Protein AF-A0A968K813-F1 (afdb_monomer_lite)

pLDDT: mean 94.53, std 4.38, range [69.81, 97.75]

Foldseek 3Di:
DWDWDADVPHTDDIDDDDDPQADWDDWDQDPVRWIWTAHPVVGDIDTDDDDD

Sequence (52 aa):
ISRIVVDGEEFVKEERILEGIGRIRDIEEAPDGYIYFSNESNGTINRILPVE

Structure (mmCIF, N/CA/C/O backbone):
data_AF-A0A968K813-F1
#
_entry.id   AF-A0A968K813-F1
#
loop_
_atom_site.group_PDB
_atom_site.id
_atom_site.type_symbol
_atom_site.label_atom_id
_atom_site.label_alt_id
_atom_site.label_comp_id
_atom_site.label_asym_id
_atom_site.label_entity_id
_atom_site.label_seq_id
_atom_site.pdbx_PDB_ins_code
_atom_site.Cartn_x
_atom_site.Cartn_y
_atom_site.Cartn_z
_atom_site.occupancy
_atom_site.B_iso_or_equiv
_atom_site.auth_seq_id
_atom_site.auth_comp_id
_atom_site.auth_asym_id
_atom_site.auth_atom_id
_atom_site.pdbx_PDB_model_num
ATOM 1 N N . ILE A 1 1 ? 0.750 -4.685 2.097 1.00 90.31 1 ILE A N 1
ATOM 2 C CA . ILE A 1 1 ? -0.235 -3.605 2.337 1.00 90.31 1 ILE A CA 1
ATOM 3 C C . ILE A 1 1 ? -1.508 -4.266 2.830 1.00 90.31 1 ILE A C 1
ATOM 5 O O . ILE A 1 1 ? -2.025 -5.140 2.136 1.00 90.31 1 ILE A O 1
ATOM 9 N N . SER A 1 2 ? -1.967 -3.874 4.015 1.00 93.25 2 SER A N 1
ATOM 10 C CA . SER A 1 2 ? -3.184 -4.399 4.638 1.00 93.25 2 SER A CA 1
ATOM 11 C C . SER A 1 2 ? -4.161 -3.256 4.895 1.00 93.25 2 SER A C 1
ATOM 13 O O . SER A 1 2 ? -3.740 -2.159 5.259 1.00 93.25 2 SER A O 1
ATOM 15 N N . ARG A 1 3 ? -5.457 -3.519 4.727 1.00 91.50 3 ARG A N 1
ATOM 16 C CA . ARG A 1 3 ? -6.533 -2.656 5.216 1.00 91.50 3 ARG A CA 1
ATOM 17 C C . ARG A 1 3 ? -6.907 -3.126 6.614 1.00 91.50 3 ARG A C 1
ATOM 19 O O . ARG A 1 3 ? -7.318 -4.272 6.788 1.00 91.50 3 ARG A O 1
ATOM 26 N N . ILE A 1 4 ? -6.764 -2.237 7.588 1.00 94.88 4 ILE A N 1
ATOM 27 C CA . ILE A 1 4 ? -7.151 -2.480 8.976 1.00 94.88 4 ILE A CA 1
ATOM 28 C C . ILE A 1 4 ? -8.429 -1.699 9.257 1.00 94.88 4 ILE A C 1
ATOM 30 O O . ILE A 1 4 ? -8.509 -0.512 8.948 1.00 94.88 4 ILE A O 1
ATOM 34 N N . VAL A 1 5 ? -9.428 -2.371 9.822 1.00 96.06 5 VAL A N 1
ATOM 35 C CA . VAL A 1 5 ? -10.653 -1.749 10.328 1.00 96.06 5 VAL A CA 1
ATOM 36 C C . VAL A 1 5 ? -10.549 -1.700 11.845 1.00 96.06 5 VAL A C 1
ATOM 38 O O . VAL A 1 5 ? -10.298 -2.729 12.478 1.00 96.06 5 VAL A O 1
ATOM 41 N N . VAL A 1 6 ? -10.737 -0.508 12.404 1.00 97.38 6 VAL A N 1
ATOM 42 C CA . VAL A 1 6 ? -10.749 -0.247 13.846 1.00 97.38 6 VAL A CA 1
ATOM 43 C C . VAL A 1 6 ? -12.077 0.390 14.248 1.00 97.38 6 VAL A C 1
ATOM 45 O O . VAL A 1 6 ? -12.651 1.148 13.464 1.00 97.38 6 VAL A O 1
ATOM 48 N N . ASP A 1 7 ? -12.551 0.080 15.452 1.00 96.25 7 ASP A N 1
ATOM 49 C CA . ASP A 1 7 ? -13.681 0.743 16.106 1.00 96.25 7 ASP A CA 1
ATOM 50 C C . ASP A 1 7 ? -13.163 1.434 17.372 1.00 96.25 7 ASP A C 1
ATOM 52 O O . ASP A 1 7 ? -12.812 0.792 18.363 1.00 96.25 7 ASP A O 1
ATOM 56 N N . GLY A 1 8 ? -12.993 2.755 17.294 1.00 95.94 8 GLY A N 1
ATOM 57 C CA . GLY A 1 8 ? -12.242 3.508 18.296 1.00 95.94 8 GLY A CA 1
ATOM 58 C C . GLY A 1 8 ? -10.794 3.018 18.397 1.00 95.94 8 GLY A C 1
ATOM 59 O O . GLY A 1 8 ? -10.002 3.215 17.477 1.00 95.94 8 GLY A O 1
ATOM 60 N N . GLU A 1 9 ? -10.458 2.388 19.524 1.00 95.75 9 GLU A N 1
ATOM 61 C CA . GLU A 1 9 ? -9.135 1.805 19.795 1.00 95.75 9 GLU A CA 1
ATOM 62 C C . GLU A 1 9 ? -9.105 0.277 19.609 1.00 95.75 9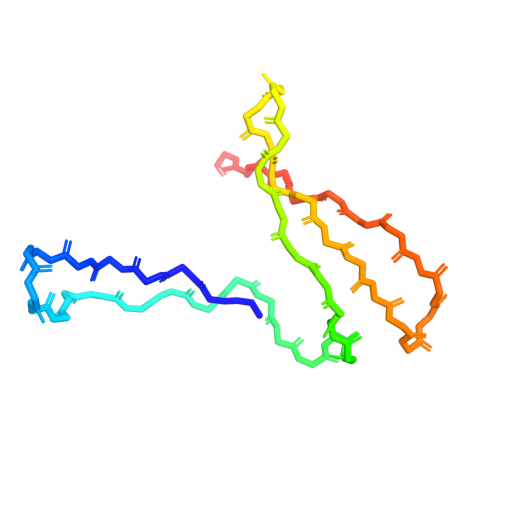 GLU A C 1
ATOM 64 O O . GLU A 1 9 ? -8.047 -0.344 19.727 1.00 95.75 9 GLU A O 1
ATOM 69 N N . GLU A 1 10 ? -10.246 -0.346 19.307 1.00 96.75 10 GLU A N 1
ATOM 70 C CA . GLU A 1 10 ? -10.348 -1.794 19.149 1.00 96.75 10 GLU A CA 1
ATOM 71 C C . GLU A 1 10 ? -10.103 -2.227 17.700 1.00 96.75 10 GLU A C 1
ATOM 73 O O . GLU A 1 10 ? -10.616 -1.649 16.739 1.00 96.75 10 GLU A O 1
ATOM 78 N N . PHE A 1 11 ? -9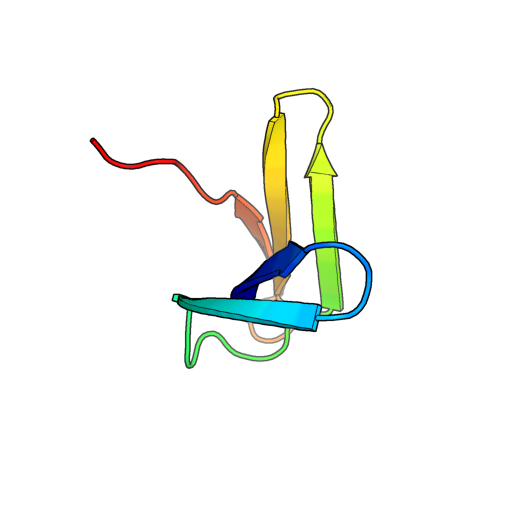.322 -3.295 17.531 1.00 96.88 11 PHE A N 1
ATOM 79 C CA . PHE A 1 11 ? -9.128 -3.944 16.238 1.00 96.88 11 PHE A CA 1
ATOM 80 C C . PHE A 1 11 ? -10.359 -4.775 15.859 1.00 96.88 11 PHE A C 1
ATOM 82 O O . PHE A 1 11 ? -10.779 -5.644 16.621 1.00 96.88 11 PHE A O 1
ATOM 89 N N . VAL A 1 12 ? -10.880 -4.571 14.645 1.00 97.62 12 VAL A N 1
ATOM 90 C CA . VAL A 1 12 ? -12.071 -5.276 14.141 1.00 97.62 12 VAL A CA 1
ATOM 91 C C .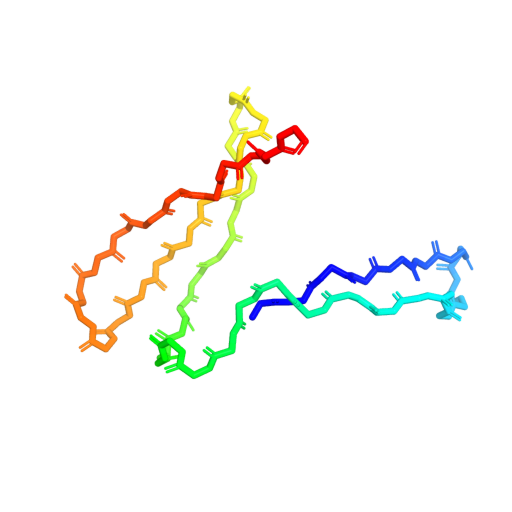 VAL A 1 12 ? -11.708 -6.315 13.082 1.00 97.62 12 VAL A C 1
ATOM 93 O O . VAL A 1 12 ? -12.118 -7.472 13.173 1.00 97.62 12 VAL A O 1
ATOM 96 N N . LYS A 1 13 ? -10.965 -5.916 12.041 1.00 97.25 13 LYS A N 1
ATOM 97 C CA . LYS A 1 13 ? -10.638 -6.781 10.894 1.00 97.25 13 LYS A CA 1
ATOM 98 C C . LYS A 1 13 ? -9.327 -6.359 10.236 1.00 97.25 13 LYS A C 1
ATOM 100 O O . LYS A 1 13 ? -9.056 -5.171 10.083 1.00 97.25 13 LYS A O 1
ATOM 105 N N . GLU A 1 14 ? -8.575 -7.342 9.748 1.00 96.38 14 GLU A N 1
ATOM 106 C CA . GLU A 1 14 ? -7.498 -7.153 8.775 1.00 96.38 14 GLU A CA 1
ATOM 107 C C . GLU A 1 14 ? -7.887 -7.799 7.442 1.00 96.38 14 GLU A C 1
ATOM 109 O O . GLU A 1 14 ? -8.409 -8.913 7.393 1.00 96.38 14 GLU A O 1
ATOM 114 N N . GLU A 1 15 ? -7.586 -7.107 6.351 1.00 93.69 15 GLU A N 1
ATOM 115 C CA . GLU A 1 15 ? -7.612 -7.654 5.004 1.00 93.69 15 GLU A CA 1
ATOM 116 C C . GLU A 1 15 ? -6.271 -7.399 4.322 1.00 93.69 15 GLU A C 1
ATOM 118 O O . GLU A 1 15 ? -5.837 -6.253 4.175 1.00 93.69 15 GLU A O 1
ATOM 123 N N . ARG A 1 16 ? -5.596 -8.471 3.906 1.00 93.38 16 ARG A N 1
ATOM 124 C CA . ARG A 1 16 ? -4.303 -8.380 3.227 1.00 93.38 16 ARG A CA 1
ATOM 125 C C . ARG A 1 16 ? -4.526 -8.178 1.735 1.00 93.38 16 ARG A C 1
ATOM 127 O O . ARG A 1 16 ? -4.994 -9.081 1.055 1.00 93.38 16 ARG A O 1
ATOM 134 N N . ILE A 1 17 ? -4.190 -6.989 1.242 1.00 91.69 17 ILE A N 1
ATOM 135 C CA . ILE A 1 17 ? -4.423 -6.601 -0.157 1.00 91.69 17 ILE A CA 1
ATOM 136 C C . ILE A 1 17 ? -3.224 -6.986 -1.027 1.00 91.69 17 ILE A C 1
ATOM 138 O O . ILE A 1 17 ? -3.386 -7.516 -2.120 1.00 91.69 17 ILE A O 1
ATOM 142 N N . LEU A 1 18 ? -2.005 -6.711 -0.552 1.00 92.38 18 LEU A N 1
ATOM 143 C CA . LEU A 1 18 ? -0.771 -6.999 -1.288 1.00 92.38 18 LEU A CA 1
ATOM 144 C C . LEU A 1 18 ? 0.280 -7.602 -0.361 1.00 92.38 18 LEU A C 1
ATOM 146 O O . LEU A 1 18 ? 0.639 -6.993 0.652 1.00 92.38 18 LEU A O 1
ATOM 150 N N . GLU A 1 19 ? 0.835 -8.741 -0.758 1.00 93.56 19 GLU A N 1
ATOM 151 C CA . GLU A 1 19 ? 1.911 -9.448 -0.062 1.00 93.56 19 GLU A CA 1
ATOM 152 C C . GLU A 1 19 ? 3.071 -9.729 -1.029 1.00 93.56 19 GLU A C 1
ATOM 154 O O . GLU A 1 19 ? 2.877 -9.834 -2.237 1.00 93.56 19 GLU A O 1
ATOM 159 N N . GLY A 1 20 ? 4.302 -9.807 -0.512 1.00 94.38 20 GLY A N 1
ATOM 160 C CA . GLY A 1 20 ? 5.475 -10.204 -1.307 1.00 94.38 20 GLY A CA 1
ATOM 161 C C . GLY A 1 20 ? 5.958 -9.200 -2.365 1.00 94.38 20 GLY A C 1
ATOM 162 O O . GLY A 1 20 ? 6.837 -9.531 -3.151 1.00 94.38 20 GLY A O 1
ATOM 163 N N . ILE A 1 21 ? 5.438 -7.970 -2.384 1.00 92.81 21 ILE A N 1
ATOM 164 C CA . ILE A 1 21 ? 5.755 -6.971 -3.423 1.00 92.81 21 ILE A CA 1
ATOM 165 C C . ILE A 1 21 ? 7.072 -6.206 -3.204 1.00 92.81 21 ILE A C 1
ATOM 167 O O . ILE A 1 21 ? 7.410 -5.334 -3.998 1.00 92.81 21 ILE A O 1
ATOM 171 N N . GLY A 1 22 ? 7.828 -6.512 -2.150 1.00 94.69 22 GLY A N 1
ATOM 172 C CA . GLY A 1 22 ? 9.063 -5.806 -1.800 1.00 94.69 22 GLY A CA 1
ATOM 173 C 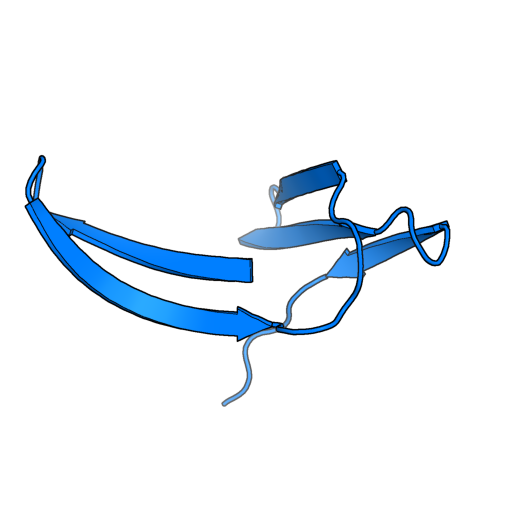C . GLY A 1 22 ? 8.858 -4.694 -0.770 1.00 94.69 22 GLY A C 1
ATOM 174 O O . GLY A 1 22 ? 7.910 -4.717 0.018 1.00 94.69 22 GLY A O 1
ATOM 175 N N . ARG A 1 23 ? 9.794 -3.741 -0.731 1.00 95.94 23 ARG A N 1
ATOM 176 C CA . ARG A 1 23 ? 9.862 -2.692 0.294 1.00 95.94 23 ARG A CA 1
ATOM 177 C C . ARG A 1 23 ? 9.070 -1.459 -0.123 1.00 95.94 23 ARG A C 1
ATOM 179 O O . ARG A 1 23 ? 9.478 -0.712 -1.014 1.00 95.94 23 ARG A O 1
ATOM 186 N N . ILE A 1 24 ? 7.970 -1.229 0.584 1.00 95.81 24 ILE A N 1
ATOM 187 C CA . ILE A 1 24 ? 7.172 -0.010 0.457 1.00 95.81 24 ILE A CA 1
ATOM 188 C C . ILE A 1 24 ? 7.811 1.103 1.284 1.00 95.81 24 ILE A C 1
ATOM 190 O O . ILE A 1 24 ? 8.237 0.865 2.416 1.00 95.81 24 ILE A O 1
ATOM 194 N N . ARG A 1 25 ? 7.926 2.299 0.702 1.00 96.31 25 ARG A N 1
ATOM 195 C CA . ARG A 1 25 ? 8.501 3.475 1.375 1.00 96.31 25 ARG A CA 1
ATOM 196 C C . ARG A 1 25 ? 7.455 4.435 1.882 1.00 96.31 25 ARG A C 1
ATOM 198 O O . ARG A 1 25 ? 7.651 5.002 2.949 1.00 96.31 25 ARG A O 1
ATOM 205 N N . ASP A 1 26 ? 6.392 4.592 1.114 1.00 96.38 26 ASP A N 1
ATOM 206 C CA . ASP A 1 26 ? 5.325 5.517 1.434 1.00 96.38 26 ASP A CA 1
ATOM 207 C C . ASP A 1 26 ? 3.999 5.027 0.860 1.00 96.38 26 ASP A C 1
ATOM 209 O O . ASP A 1 26 ? 3.990 4.284 -0.132 1.00 96.38 26 ASP A O 1
ATOM 213 N N . ILE A 1 27 ? 2.907 5.437 1.495 1.00 95.69 27 ILE A N 1
ATOM 214 C CA . ILE A 1 27 ? 1.535 5.135 1.099 1.00 95.69 27 ILE A CA 1
ATOM 215 C C . ILE A 1 27 ? 0.637 6.325 1.438 1.00 95.69 27 ILE A C 1
ATOM 217 O O . ILE A 1 27 ? 0.631 6.796 2.571 1.00 95.69 27 ILE A O 1
ATOM 221 N N . GLU A 1 28 ? -0.140 6.790 0.464 1.00 96.12 28 GLU A N 1
ATOM 222 C CA . GLU A 1 28 ? -1.008 7.958 0.618 1.00 96.12 28 GLU A CA 1
ATOM 223 C C . GLU A 1 28 ? -2.309 7.773 -0.171 1.00 96.12 28 GLU A C 1
ATOM 225 O O . GLU A 1 28 ? -2.320 7.167 -1.246 1.00 96.12 28 GLU A O 1
ATOM 230 N N . GLU A 1 29 ? -3.412 8.289 0.367 1.00 95.31 29 GLU A N 1
ATOM 231 C CA . GLU A 1 29 ? -4.650 8.481 -0.387 1.00 95.31 29 GLU A CA 1
ATOM 232 C C . GLU A 1 29 ? -4.589 9.838 -1.090 1.00 95.31 29 GLU A C 1
ATOM 234 O O . GLU A 1 29 ? -4.523 10.883 -0.444 1.00 95.31 29 GLU A O 1
ATOM 239 N N . ALA A 1 30 ? -4.588 9.832 -2.421 1.00 96.31 30 ALA A N 1
ATOM 240 C CA . ALA A 1 30 ? -4.546 11.066 -3.192 1.00 96.31 30 ALA A CA 1
ATOM 241 C C . ALA A 1 30 ? -5.937 11.737 -3.247 1.00 96.31 30 ALA A C 1
ATOM 243 O O . ALA A 1 30 ? -6.951 11.098 -2.965 1.00 96.31 30 ALA A O 1
ATOM 244 N N . PRO A 1 31 ? -6.037 13.011 -3.682 1.00 97.75 31 PRO A N 1
ATOM 245 C CA . PRO A 1 31 ? -7.319 13.722 -3.779 1.00 97.75 31 PRO A CA 1
ATOM 246 C C . PRO A 1 31 ? -8.359 13.082 -4.715 1.00 97.75 31 PRO A C 1
ATOM 248 O O . PRO A 1 31 ? -9.524 13.468 -4.689 1.00 97.75 31 PRO A O 1
ATOM 251 N N . ASP A 1 32 ? -7.942 12.141 -5.565 1.00 96.44 32 ASP A N 1
ATOM 252 C CA . ASP A 1 32 ? -8.820 11.350 -6.432 1.00 96.44 32 ASP A CA 1
ATOM 253 C C . ASP A 1 32 ? -9.466 10.146 -5.711 1.00 96.44 32 ASP A C 1
ATOM 255 O O . ASP A 1 32 ? -10.272 9.438 -6.316 1.00 96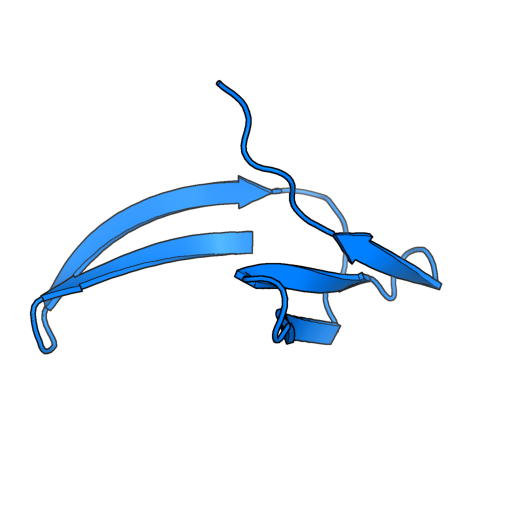.44 32 ASP A O 1
ATOM 259 N N . GLY A 1 33 ? -9.141 9.926 -4.431 1.00 94.50 33 GLY A N 1
ATOM 260 C CA . GLY A 1 33 ? -9.665 8.845 -3.595 1.00 94.50 33 GLY A CA 1
ATOM 261 C C . GLY A 1 33 ? -8.977 7.494 -3.804 1.00 94.50 33 GLY A C 1
ATOM 262 O O . GLY A 1 33 ? -9.421 6.487 -3.250 1.00 94.50 33 GLY A O 1
ATOM 263 N N . TYR A 1 34 ? -7.910 7.428 -4.608 1.00 95.25 34 TYR A N 1
ATOM 264 C CA . TYR A 1 34 ? -7.135 6.201 -4.775 1.00 95.25 34 TYR A CA 1
ATOM 265 C C . TYR A 1 34 ? -5.928 6.161 -3.845 1.00 95.25 34 TYR A C 1
ATOM 267 O O . TYR A 1 34 ? -5.316 7.176 -3.514 1.00 95.25 34 TYR A O 1
ATOM 275 N N . ILE A 1 35 ? -5.537 4.940 -3.486 1.00 94.94 35 ILE A N 1
ATOM 276 C CA . ILE A 1 35 ? -4.333 4.688 -2.700 1.00 94.94 35 ILE A CA 1
ATOM 277 C C . ILE A 1 35 ? -3.140 4.539 -3.639 1.00 94.94 35 ILE A C 1
ATOM 279 O O . ILE A 1 35 ? -3.121 3.655 -4.505 1.00 94.94 35 ILE A O 1
ATOM 283 N N . TYR A 1 36 ? -2.128 5.370 -3.426 1.00 96.56 36 TYR A N 1
ATOM 284 C CA . TYR A 1 36 ? -0.844 5.314 -4.105 1.00 96.56 36 TYR A CA 1
ATOM 285 C C . TYR A 1 36 ? 0.235 4.848 -3.138 1.00 96.56 36 TYR A C 1
ATOM 287 O O . TYR A 1 36 ? 0.186 5.134 -1.944 1.00 96.56 36 TYR A O 1
ATOM 295 N N . PHE A 1 37 ? 1.227 4.125 -3.649 1.00 96.81 37 PHE A N 1
ATOM 296 C CA . PHE A 1 37 ? 2.376 3.718 -2.849 1.00 96.81 37 PHE A CA 1
ATOM 297 C C . PHE A 1 37 ? 3.666 3.705 -3.662 1.00 96.81 37 PHE A C 1
ATOM 299 O O . PHE A 1 37 ? 3.676 3.363 -4.850 1.00 96.81 37 PHE A O 1
ATOM 306 N N . SER A 1 38 ? 4.773 4.033 -2.998 1.00 97.50 38 SER A N 1
ATOM 307 C CA . SER A 1 38 ? 6.114 3.944 -3.575 1.00 97.50 38 SER A CA 1
ATOM 308 C C . SER A 1 38 ? 6.779 2.618 -3.203 1.00 97.50 38 SER A C 1
ATOM 310 O O . SER A 1 38 ? 6.847 2.232 -2.033 1.00 97.50 38 SER A O 1
ATOM 312 N N . ASN A 1 39 ? 7.273 1.902 -4.211 1.00 97.12 39 ASN A N 1
ATOM 313 C CA . ASN A 1 39 ? 7.987 0.641 -4.061 1.00 97.12 39 ASN A CA 1
ATOM 314 C C . ASN A 1 39 ? 9.455 0.847 -4.430 1.00 97.12 39 ASN A C 1
ATOM 316 O O . ASN A 1 39 ? 9.803 1.087 -5.583 1.00 97.12 39 ASN A O 1
ATOM 320 N N . GLU A 1 40 ? 10.330 0.754 -3.437 1.00 97.00 40 GLU A N 1
ATOM 321 C CA . GLU A 1 40 ? 11.760 0.938 -3.657 1.00 97.00 40 GLU A CA 1
ATOM 322 C C . GLU A 1 40 ? 12.386 -0.243 -4.389 1.00 97.00 40 GLU A C 1
ATOM 324 O O . GLU A 1 40 ? 13.282 -0.043 -5.203 1.00 97.00 40 GLU A O 1
ATOM 329 N N . SER A 1 41 ? 11.927 -1.468 -4.117 1.00 96.38 41 SER A N 1
ATOM 330 C CA . SER A 1 41 ? 12.537 -2.681 -4.670 1.00 96.38 41 SER A CA 1
ATOM 331 C C . SER A 1 41 ? 12.548 -2.685 -6.198 1.00 96.38 41 SER A C 1
ATOM 333 O O . SER A 1 41 ? 13.426 -3.300 -6.794 1.00 96.38 41 SER A O 1
ATOM 335 N N . ASN A 1 42 ? 11.599 -1.987 -6.824 1.00 94.94 42 ASN A N 1
ATOM 336 C CA . ASN A 1 42 ? 11.526 -1.821 -8.273 1.00 94.94 42 ASN A CA 1
ATOM 337 C C . ASN A 1 42 ? 11.522 -0.349 -8.741 1.00 94.94 42 ASN A C 1
ATOM 339 O O . ASN A 1 42 ? 11.450 -0.110 -9.942 1.00 94.94 42 ASN A O 1
ATOM 343 N N . GLY A 1 43 ? 11.610 0.628 -7.831 1.00 96.81 43 GLY A N 1
ATOM 344 C CA . GLY A 1 43 ? 11.676 2.056 -8.158 1.00 96.81 43 GLY A CA 1
ATOM 345 C C . GLY A 1 43 ? 10.401 2.632 -8.783 1.00 96.81 43 GLY A C 1
ATOM 346 O O . GLY A 1 43 ? 10.490 3.502 -9.646 1.00 96.81 43 GLY A O 1
ATOM 347 N N . THR A 1 44 ? 9.221 2.147 -8.387 1.00 97.50 44 THR A N 1
ATOM 348 C CA . THR A 1 44 ? 7.936 2.544 -8.995 1.00 97.50 44 THR A CA 1
ATOM 349 C C . THR A 1 44 ? 6.997 3.243 -8.017 1.00 97.50 44 THR A C 1
ATOM 351 O O . THR A 1 44 ? 7.053 3.025 -6.806 1.00 97.50 44 THR A O 1
ATOM 354 N N . ILE A 1 45 ? 6.087 4.054 -8.561 1.00 97.12 45 ILE A N 1
ATOM 355 C CA . ILE A 1 45 ? 4.877 4.511 -7.870 1.00 97.12 45 ILE A CA 1
ATOM 356 C C . ILE A 1 45 ? 3.706 3.748 -8.480 1.00 97.12 45 ILE A C 1
ATOM 358 O O . ILE A 1 45 ? 3.539 3.735 -9.699 1.00 97.12 45 ILE A O 1
ATOM 362 N N . ASN A 1 46 ? 2.9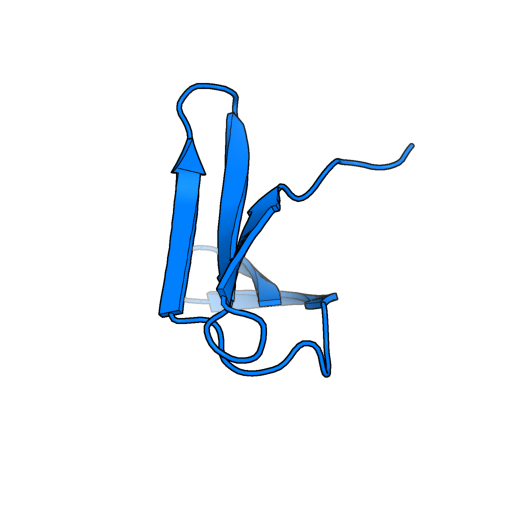13 3.099 -7.637 1.00 96.44 46 ASN A N 1
ATOM 363 C CA . ASN A 1 46 ? 1.785 2.272 -8.049 1.00 96.44 46 ASN A CA 1
ATOM 364 C C . ASN A 1 46 ? 0.491 2.831 -7.466 1.00 96.44 46 ASN A C 1
ATOM 366 O O . ASN A 1 46 ? 0.510 3.481 -6.422 1.00 96.44 46 ASN A O 1
ATOM 370 N N . ARG A 1 47 ? -0.629 2.523 -8.121 1.00 95.75 47 ARG A N 1
ATOM 371 C CA . ARG A 1 47 ? -1.984 2.860 -7.676 1.00 95.75 47 ARG A CA 1
ATOM 372 C C . ARG A 1 47 ? -2.796 1.588 -7.485 1.00 95.75 47 ARG A C 1
ATOM 374 O O . ARG A 1 47 ? -2.769 0.717 -8.353 1.00 95.75 47 ARG A O 1
ATOM 381 N N . ILE A 1 48 ? -3.546 1.503 -6.392 1.00 94.12 48 ILE A N 1
ATOM 382 C CA . ILE A 1 48 ? -4.498 0.415 -6.147 1.00 94.12 48 ILE A CA 1
ATOM 383 C C . ILE A 1 48 ? -5.849 0.802 -6.752 1.00 94.12 48 ILE A C 1
ATOM 385 O O . ILE A 1 48 ? -6.395 1.854 -6.428 1.00 94.12 48 ILE A O 1
ATOM 389 N N . LEU A 1 49 ? -6.382 -0.055 -7.624 1.00 91.94 49 LEU A N 1
ATOM 390 C CA . LEU A 1 49 ? -7.713 0.098 -8.210 1.00 91.94 49 LEU A CA 1
ATOM 391 C C . LEU A 1 49 ? -8.703 -0.850 -7.514 1.00 91.94 49 LEU A C 1
ATOM 393 O O . LEU A 1 49 ? -8.356 -2.016 -7.307 1.00 91.94 49 LEU A O 1
ATOM 397 N N . PRO A 1 50 ? -9.920 -0.392 -7.172 1.00 87.19 50 PRO A N 1
ATOM 398 C CA . PRO A 1 50 ? -11.010 -1.273 -6.784 1.00 87.19 50 PRO A CA 1
ATOM 399 C C . PRO A 1 50 ? -11.351 -2.223 -7.933 1.00 87.19 50 PRO A C 1
ATOM 401 O O . PRO A 1 50 ? -11.353 -1.821 -9.098 1.00 87.19 50 PRO A O 1
ATOM 404 N N . VAL A 1 51 ? -11.653 -3.467 -7.591 1.00 82.88 51 VAL A N 1
ATOM 405 C CA . VAL A 1 51 ? -12.258 -4.441 -8.504 1.00 82.88 51 VAL A CA 1
ATOM 406 C C . VAL A 1 51 ? -13.727 -4.613 -8.121 1.00 82.88 51 VAL A C 1
ATOM 408 O O . VAL A 1 51 ? -14.063 -4.447 -6.946 1.00 82.88 51 VAL A O 1
ATOM 411 N N . GLU A 1 52 ? -14.584 -4.878 -9.109 1.00 69.81 52 GLU A N 1
ATOM 412 C CA . GLU A 1 52 ? -15.999 -5.226 -8.890 1.00 69.81 52 GLU A CA 1
ATOM 413 C C . GLU A 1 52 ? -16.163 -6.602 -8.231 1.00 69.81 52 GLU A C 1
ATOM 415 O O . GLU A 1 52 ? -15.357 -7.513 -8.544 1.00 69.81 52 GLU A O 1
#

Radius of gyration: 12.61 Å; chains: 1; bounding box: 28×24×29 Å

Secondary structure (DSSP, 8-state):
-EEEEEETTEEEEEEE---S---EEEEEE-TTS-EEEEETTTTEEEEEPP--